Protein AF-A0A139WU47-F1 (afdb_monomer_lite)

Foldseek 3Di:
DDPVVVLVVVQVVVVCVVCVVVQKDKDADDPVVVVVQFGIKIWHDQDDPNDHTDIDTHHGDDDPDPPVPDPDDDDDDDDPPPDD

Structure (mmCIF, N/CA/C/O backbone):
data_AF-A0A139WU47-F1
#
_entry.id   AF-A0A139WU47-F1
#
loop_
_atom_site.group_PDB
_atom_site.id
_atom_site.type_symbol
_atom_site.label_atom_id
_atom_site.label_alt_id
_atom_site.label_comp_id
_atom_site.label_asym_id
_atom_site.label_entity_id
_atom_site.label_seq_id
_atom_site.pdbx_PDB_ins_code
_atom_site.Cartn_x
_atom_site.Cartn_y
_atom_site.Cartn_z
_atom_site.occupancy
_atom_site.B_iso_or_equiv
_atom_site.auth_seq_id
_atom_site.auth_comp_id
_atom_site.auth_asym_id
_atom_site.auth_atom_id
_atom_site.pdbx_PDB_model_num
ATOM 1 N N . MET A 1 1 ? -2.508 0.184 24.605 1.00 59.31 1 MET A N 1
ATOM 2 C CA . MET A 1 1 ? -3.049 0.371 23.250 1.00 59.31 1 MET A CA 1
ATOM 3 C C . MET A 1 1 ? -4.476 0.848 23.394 1.00 59.31 1 MET A C 1
ATOM 5 O O . MET A 1 1 ? -5.279 0.122 23.979 1.00 59.31 1 MET A O 1
ATOM 9 N N . ASP A 1 2 ? -4.755 2.077 22.982 1.00 90.44 2 ASP A N 1
ATOM 10 C CA . ASP A 1 2 ? -6.105 2.631 23.019 1.00 90.44 2 ASP A CA 1
ATOM 11 C C . ASP A 1 2 ? -6.932 2.157 21.814 1.00 90.44 2 ASP A C 1
ATOM 13 O O . ASP A 1 2 ? -6.419 1.549 20.870 1.00 90.44 2 ASP A O 1
ATOM 17 N N . ASP A 1 3 ? -8.239 2.384 21.879 1.00 84.81 3 ASP A N 1
ATOM 18 C CA . ASP A 1 3 ? -9.170 1.874 20.875 1.00 84.81 3 ASP A CA 1
ATOM 19 C C . ASP A 1 3 ? -9.009 2.552 19.506 1.00 84.81 3 ASP A C 1
ATOM 21 O O . ASP A 1 3 ? -9.324 1.925 18.492 1.00 84.81 3 ASP A O 1
ATOM 25 N N . ASN A 1 4 ? -8.451 3.769 19.435 1.00 84.06 4 ASN A N 1
ATOM 26 C CA . ASN A 1 4 ? -8.163 4.401 18.146 1.00 84.06 4 ASN A CA 1
ATOM 27 C C . ASN A 1 4 ? -6.998 3.701 17.449 1.00 84.06 4 ASN A C 1
ATOM 29 O O . ASN A 1 4 ? -7.120 3.383 16.268 1.00 84.06 4 ASN A O 1
ATOM 33 N N . THR A 1 5 ? -5.930 3.353 18.177 1.00 86.88 5 THR A N 1
ATOM 34 C CA . THR A 1 5 ? -4.834 2.556 17.600 1.00 86.88 5 THR A CA 1
ATOM 35 C C . THR A 1 5 ? -5.344 1.212 17.079 1.00 86.88 5 THR A C 1
ATOM 37 O O . THR A 1 5 ? -4.989 0.801 15.980 1.00 86.88 5 THR A O 1
ATOM 40 N N . LYS A 1 6 ? -6.227 0.527 17.824 1.00 88.31 6 LYS A N 1
ATOM 41 C CA . LYS A 1 6 ? -6.793 -0.764 17.376 1.00 88.31 6 LYS A CA 1
ATOM 42 C C . LYS A 1 6 ? -7.609 -0.609 16.096 1.00 88.31 6 LYS A C 1
ATOM 44 O O . LYS A 1 6 ? -7.545 -1.456 15.209 1.00 88.31 6 LYS A O 1
ATOM 49 N N . LYS A 1 7 ? -8.390 0.468 16.010 1.00 86.56 7 LYS A N 1
ATOM 50 C CA . LYS A 1 7 ? -9.215 0.794 14.845 1.00 86.56 7 LYS A CA 1
ATOM 51 C C . LYS A 1 7 ? -8.360 1.081 13.609 1.00 86.56 7 LYS A C 1
ATOM 53 O O . LYS A 1 7 ? -8.693 0.622 12.514 1.00 86.56 7 LYS A O 1
ATOM 58 N N . GLU A 1 8 ? -7.265 1.813 13.776 1.00 88.88 8 GLU A N 1
ATOM 59 C CA . GLU A 1 8 ? -6.300 2.070 12.706 1.00 88.88 8 GLU A CA 1
ATOM 60 C C . GLU A 1 8 ? -5.609 0.783 12.251 1.00 88.88 8 GLU A C 1
ATOM 62 O O . GLU A 1 8 ? -5.680 0.443 11.070 1.00 88.88 8 GLU A O 1
ATOM 67 N N . GLU A 1 9 ? -5.038 0.004 13.173 1.00 90.75 9 GLU A N 1
ATOM 68 C CA . GLU A 1 9 ? -4.370 -1.264 12.849 1.00 90.75 9 GLU A CA 1
ATOM 69 C C . GLU A 1 9 ? -5.296 -2.254 12.137 1.00 90.75 9 GLU A C 1
ATOM 71 O O . GLU A 1 9 ? -4.901 -2.876 11.148 1.00 90.75 9 GLU A O 1
ATOM 76 N N . PHE A 1 10 ? -6.553 -2.357 12.580 1.00 91.44 10 PHE A N 1
ATOM 77 C CA . PHE A 1 10 ? -7.556 -3.178 11.905 1.00 91.44 10 PHE A CA 1
ATOM 78 C C . PHE A 1 10 ? -7.791 -2.721 10.460 1.00 91.44 10 PHE A C 1
ATOM 80 O O . PHE A 1 10 ? -7.896 -3.549 9.553 1.00 91.44 10 PHE A O 1
ATOM 87 N N . SER A 1 11 ? -7.838 -1.409 10.225 1.00 91.19 11 SER A N 1
ATOM 88 C CA . SER A 1 11 ? -8.055 -0.844 8.890 1.00 91.19 11 SER A CA 1
ATOM 89 C C . SER A 1 11 ? -6.890 -1.168 7.951 1.00 91.19 11 SER A C 1
ATOM 91 O O . SER A 1 11 ? -7.117 -1.619 6.827 1.00 91.19 11 SER A O 1
ATOM 93 N N . TYR A 1 12 ? -5.647 -1.039 8.424 1.00 93.62 12 TYR A N 1
ATOM 94 C CA . TYR A 1 12 ? -4.463 -1.448 7.663 1.00 93.62 12 TYR A CA 1
ATOM 95 C C . TYR A 1 12 ? -4.457 -2.948 7.362 1.00 93.62 12 TYR A C 1
ATOM 97 O O . TYR A 1 12 ? -4.199 -3.353 6.225 1.00 93.62 12 TYR A O 1
ATOM 105 N N . ALA A 1 13 ? -4.769 -3.781 8.358 1.00 93.75 13 ALA A N 1
ATOM 106 C CA . ALA A 1 13 ? -4.827 -5.231 8.196 1.00 93.75 13 ALA A CA 1
ATOM 107 C C . ALA A 1 13 ? -5.878 -5.645 7.155 1.00 93.75 13 ALA A C 1
ATOM 109 O O . ALA A 1 13 ? -5.610 -6.505 6.315 1.00 93.75 13 ALA A O 1
ATOM 110 N N . TYR A 1 14 ? -7.044 -4.998 7.161 1.00 93.75 14 TYR A N 1
ATOM 111 C CA . TYR A 1 14 ? -8.107 -5.258 6.194 1.00 93.75 14 TYR A CA 1
ATOM 112 C C . TYR A 1 14 ? -7.683 -4.927 4.755 1.00 93.75 14 TYR A C 1
ATOM 114 O O . TYR A 1 14 ? -7.872 -5.745 3.853 1.00 93.75 14 TYR A O 1
ATOM 122 N N . VAL A 1 15 ? -7.037 -3.776 4.532 1.00 93.50 15 VAL A N 1
ATOM 123 C CA . VAL A 1 15 ? -6.516 -3.412 3.201 1.00 93.50 15 VAL A CA 1
ATOM 124 C C . VAL A 1 15 ? -5.447 -4.404 2.735 1.00 93.50 15 VAL A C 1
ATOM 126 O O . VAL A 1 15 ? -5.492 -4.863 1.593 1.00 93.50 15 VAL A O 1
ATOM 129 N N . LYS A 1 16 ? -4.519 -4.793 3.619 1.00 95.12 16 LYS A N 1
ATOM 130 C CA . LYS A 1 16 ? -3.475 -5.788 3.320 1.00 95.12 16 LYS A CA 1
ATOM 131 C C . LYS A 1 16 ? -4.065 -7.155 2.962 1.00 95.12 16 LYS A C 1
ATOM 133 O O . LYS A 1 16 ? -3.594 -7.783 2.015 1.00 95.12 16 LYS A O 1
ATOM 138 N N . LEU A 1 17 ? -5.117 -7.591 3.659 1.00 95.50 17 LEU A N 1
ATOM 139 C CA . LEU A 1 17 ? -5.842 -8.827 3.348 1.00 95.50 17 LEU A CA 1
ATOM 140 C C . LEU A 1 17 ? -6.435 -8.781 1.933 1.00 95.50 17 LEU A C 1
ATOM 142 O O . LEU A 1 17 ? -6.178 -9.683 1.137 1.00 95.50 17 LEU A O 1
ATOM 146 N N . LEU A 1 18 ? -7.186 -7.724 1.605 1.00 94.56 18 LEU A N 1
ATOM 147 C CA . LEU A 1 18 ? -7.810 -7.561 0.286 1.00 94.56 18 LEU A CA 1
ATOM 148 C C . LEU A 1 18 ? -6.778 -7.496 -0.844 1.00 94.56 18 LEU A C 1
ATOM 150 O O . LEU A 1 18 ? -6.964 -8.102 -1.901 1.00 94.56 18 LEU A O 1
ATOM 154 N N . ALA A 1 19 ? -5.677 -6.784 -0.620 1.00 94.00 19 ALA A N 1
ATOM 155 C CA . ALA A 1 19 ? -4.584 -6.715 -1.573 1.00 94.00 19 ALA A CA 1
ATOM 156 C C . ALA A 1 19 ? -3.937 -8.088 -1.787 1.00 94.00 19 ALA A C 1
ATOM 158 O O . ALA A 1 19 ? -3.755 -8.492 -2.933 1.00 94.00 19 ALA A O 1
ATOM 159 N N . SER A 1 20 ? -3.676 -8.834 -0.710 1.00 93.81 20 SER A N 1
ATOM 160 C CA . SER A 1 20 ? -3.076 -10.169 -0.777 1.00 93.81 20 SER A CA 1
ATOM 161 C C . SER A 1 20 ? -3.933 -11.152 -1.577 1.00 93.81 20 SER A C 1
ATOM 163 O O . SER A 1 20 ? -3.408 -11.810 -2.474 1.00 93.81 20 SER A O 1
ATOM 165 N N . VAL A 1 21 ? -5.250 -11.204 -1.334 1.00 96.31 21 VAL A N 1
ATOM 166 C CA . VAL A 1 21 ? -6.157 -12.085 -2.102 1.00 96.31 21 VAL A CA 1
ATOM 167 C C . VAL A 1 21 ? -6.306 -11.655 -3.564 1.00 96.31 21 VAL A C 1
ATOM 169 O O . VAL A 1 21 ? -6.625 -12.478 -4.416 1.00 96.31 21 VAL A O 1
ATOM 172 N N . SER A 1 22 ? -6.047 -10.381 -3.861 1.00 93.44 22 SER A N 1
ATOM 173 C CA . SER A 1 22 ? -6.133 -9.807 -5.208 1.00 93.44 22 SER A CA 1
ATOM 174 C C . SER A 1 22 ? -4.784 -9.772 -5.944 1.00 93.44 22 SER A C 1
ATOM 176 O O . SER A 1 22 ? -4.718 -9.285 -7.070 1.00 93.44 22 SER A O 1
ATOM 178 N N . GLY A 1 23 ? -3.703 -10.268 -5.329 1.00 93.88 23 GLY A N 1
ATOM 179 C CA . GLY A 1 23 ? -2.365 -10.305 -5.927 1.00 93.88 23 GLY A CA 1
ATOM 180 C C . GLY A 1 23 ? -1.619 -8.965 -5.947 1.00 93.88 23 GLY A C 1
ATOM 181 O O . GLY A 1 23 ? -0.657 -8.822 -6.699 1.00 93.88 23 GLY A O 1
ATOM 182 N N . PHE A 1 24 ? -2.034 -7.985 -5.142 1.00 95.75 24 PHE A N 1
ATOM 183 C CA . PHE A 1 24 ? -1.332 -6.711 -4.969 1.00 95.75 24 PHE A CA 1
ATOM 184 C C . PHE A 1 24 ? -0.361 -6.755 -3.784 1.00 95.75 24 PHE A C 1
ATOM 186 O O . PHE A 1 24 ? -0.544 -7.496 -2.818 1.00 95.75 24 PHE A O 1
ATOM 193 N N . ILE A 1 25 ? 0.660 -5.906 -3.845 1.00 95.38 25 ILE A N 1
ATOM 194 C CA . ILE A 1 25 ? 1.651 -5.707 -2.785 1.00 95.38 25 ILE A CA 1
ATOM 195 C C . ILE A 1 25 ? 1.315 -4.404 -2.063 1.00 95.38 25 ILE A C 1
ATOM 197 O O . ILE A 1 25 ? 1.128 -3.382 -2.719 1.00 95.38 25 ILE A O 1
ATOM 201 N N . VAL A 1 26 ? 1.262 -4.427 -0.730 1.00 96.44 26 VAL A N 1
ATOM 202 C CA . VAL A 1 26 ? 1.043 -3.232 0.102 1.00 96.44 26 VAL A CA 1
ATOM 203 C C . VAL A 1 26 ? 2.257 -3.007 0.982 1.00 96.44 26 VAL A C 1
ATOM 205 O O . VAL A 1 26 ? 2.678 -3.919 1.695 1.00 96.44 26 VAL A O 1
ATOM 208 N N . THR A 1 27 ? 2.782 -1.788 0.957 1.00 95.19 27 THR A N 1
ATOM 209 C CA . THR A 1 27 ? 3.899 -1.361 1.800 1.00 95.19 27 THR A CA 1
ATOM 210 C C . THR A 1 27 ? 3.452 -0.194 2.662 1.00 95.19 27 THR A C 1
ATOM 212 O O . THR A 1 27 ? 2.837 0.742 2.152 1.00 95.19 27 THR A O 1
ATOM 215 N N . ASP A 1 28 ? 3.780 -0.245 3.951 1.00 93.94 28 ASP A N 1
ATOM 216 C CA . ASP A 1 28 ? 3.565 0.883 4.854 1.00 93.94 28 ASP A CA 1
ATOM 217 C C . ASP A 1 28 ? 4.496 2.033 4.467 1.00 93.94 28 ASP A C 1
ATOM 219 O O . ASP A 1 28 ? 5.668 1.829 4.120 1.00 93.94 28 ASP A O 1
ATOM 223 N N . ALA A 1 29 ? 3.971 3.248 4.498 1.00 90.38 29 ALA A N 1
ATOM 224 C CA . ALA A 1 29 ? 4.735 4.421 4.140 1.00 90.38 29 ALA A CA 1
ATOM 225 C C . ALA A 1 29 ? 5.834 4.708 5.171 1.00 90.38 29 ALA A C 1
ATOM 227 O O . ALA A 1 29 ? 5.705 4.472 6.373 1.00 90.38 29 ALA A O 1
ATOM 228 N N . SER A 1 30 ? 6.952 5.262 4.698 1.00 89.88 30 SER A N 1
ATOM 229 C CA . SER A 1 30 ? 7.946 5.829 5.611 1.00 89.88 30 SER A CA 1
ATOM 230 C C . SER A 1 30 ? 7.333 6.992 6.402 1.00 89.88 30 SER A C 1
ATOM 232 O O . SER A 1 30 ? 6.473 7.695 5.876 1.00 89.88 30 SER A O 1
ATOM 234 N N . ARG A 1 31 ? 7.852 7.292 7.601 1.00 83.88 31 ARG A N 1
ATOM 235 C CA . ARG A 1 31 ? 7.385 8.440 8.409 1.00 83.88 31 ARG A CA 1
ATOM 236 C C . ARG A 1 31 ? 7.347 9.773 7.648 1.00 83.88 31 ARG A C 1
ATOM 238 O O . ARG A 1 31 ? 6.522 10.626 7.944 1.00 83.88 31 ARG A O 1
ATOM 245 N N . ALA A 1 32 ? 8.251 9.978 6.687 1.00 82.81 32 ALA A N 1
ATOM 246 C CA . ALA A 1 32 ? 8.271 11.198 5.882 1.00 82.81 32 ALA A CA 1
ATOM 247 C C . ALA A 1 32 ? 7.074 11.292 4.917 1.00 82.81 32 ALA A C 1
ATOM 249 O O . ALA A 1 32 ? 6.578 12.387 4.671 1.00 82.81 32 ALA A O 1
ATOM 250 N N . LEU A 1 33 ? 6.621 10.152 4.389 1.00 84.00 33 LEU A N 1
ATOM 251 C CA . LEU A 1 33 ? 5.469 10.050 3.489 1.00 84.00 33 LEU A CA 1
ATOM 252 C C . LEU A 1 33 ? 4.147 10.050 4.269 1.00 84.00 33 LEU A C 1
ATOM 254 O O . LEU A 1 33 ? 3.201 10.706 3.847 1.00 84.00 33 LEU A O 1
ATOM 258 N N . ASP A 1 34 ? 4.129 9.419 5.442 1.00 81.12 34 ASP A N 1
ATOM 259 C CA . ASP A 1 34 ? 3.014 9.468 6.397 1.00 81.12 34 ASP A CA 1
ATOM 260 C C . ASP A 1 34 ? 2.685 10.915 6.797 1.00 81.12 34 ASP A C 1
ATOM 262 O O . ASP A 1 34 ? 1.563 11.392 6.629 1.00 81.12 34 ASP A O 1
ATOM 266 N N . ASN A 1 35 ? 3.710 11.705 7.140 1.00 85.75 35 ASN A N 1
ATOM 267 C CA . ASN A 1 35 ? 3.554 13.144 7.390 1.00 85.75 35 ASN A CA 1
ATOM 268 C C . ASN A 1 35 ? 3.013 13.935 6.180 1.00 85.75 35 ASN A C 1
ATOM 270 O O . ASN A 1 35 ? 2.506 15.044 6.355 1.00 85.75 35 ASN A O 1
ATOM 274 N N . ALA A 1 36 ? 3.135 13.399 4.962 1.00 86.88 36 ALA A N 1
ATOM 275 C CA . ALA A 1 36 ? 2.584 13.976 3.737 1.00 86.88 36 ALA A CA 1
ATOM 276 C C . ALA A 1 36 ? 1.177 13.439 3.393 1.00 86.88 36 ALA A C 1
ATOM 278 O O . ALA A 1 36 ? 0.631 13.787 2.345 1.00 86.88 36 ALA A O 1
ATOM 279 N N . GLY A 1 37 ? 0.574 12.629 4.269 1.00 88.94 37 GLY A N 1
ATOM 280 C CA . GLY A 1 37 ? -0.758 12.049 4.099 1.00 88.94 37 GLY A CA 1
ATOM 281 C C . GLY A 1 37 ? -0.787 10.773 3.260 1.00 88.94 37 GLY A C 1
ATOM 282 O O . GLY A 1 37 ? -1.829 10.459 2.688 1.00 88.94 37 GLY A O 1
ATOM 283 N N . ILE A 1 38 ? 0.339 10.067 3.144 1.00 91.94 38 ILE A N 1
ATOM 284 C CA . ILE A 1 38 ? 0.431 8.765 2.479 1.00 91.94 38 ILE A CA 1
ATOM 285 C C . ILE A 1 38 ? 0.699 7.722 3.553 1.00 91.94 38 ILE A C 1
ATOM 287 O O . ILE A 1 38 ? 1.809 7.668 4.068 1.00 91.94 38 ILE A O 1
ATOM 291 N N . ASP A 1 39 ? -0.278 6.866 3.837 1.00 93.56 39 ASP A N 1
ATOM 292 C CA . ASP A 1 39 ? -0.135 5.846 4.879 1.00 93.56 39 ASP A CA 1
ATOM 293 C C . ASP A 1 39 ? 0.391 4.530 4.287 1.00 93.56 39 ASP A C 1
ATOM 295 O O . ASP A 1 39 ? 1.168 3.807 4.913 1.00 93.56 39 ASP A O 1
ATOM 299 N N . ILE A 1 40 ? -0.013 4.219 3.049 1.00 95.44 40 ILE A N 1
ATOM 300 C CA . ILE A 1 40 ? 0.380 3.002 2.333 1.00 95.44 40 ILE A CA 1
ATOM 301 C C . ILE A 1 40 ? 0.617 3.265 0.845 1.00 95.44 40 ILE A C 1
ATOM 303 O O . ILE A 1 40 ? -0.010 4.130 0.230 1.00 95.44 40 ILE A O 1
ATOM 307 N N . THR A 1 41 ? 1.447 2.421 0.241 1.00 95.88 41 THR A N 1
ATOM 308 C CA . THR A 1 41 ? 1.584 2.298 -1.214 1.00 95.88 41 THR A CA 1
ATOM 309 C C . THR A 1 41 ? 1.110 0.913 -1.645 1.00 95.88 41 THR A C 1
ATOM 311 O O . THR A 1 41 ? 1.579 -0.100 -1.121 1.00 95.88 41 THR A O 1
ATOM 314 N N . ILE A 1 42 ? 0.214 0.852 -2.630 1.00 95.50 42 ILE A N 1
ATOM 315 C CA . ILE A 1 42 ? -0.287 -0.391 -3.232 1.00 95.50 42 ILE A CA 1
ATOM 316 C C . ILE A 1 42 ? 0.332 -0.533 -4.619 1.00 95.50 42 ILE A C 1
ATOM 318 O O . ILE A 1 42 ? 0.248 0.392 -5.424 1.00 95.50 42 ILE A O 1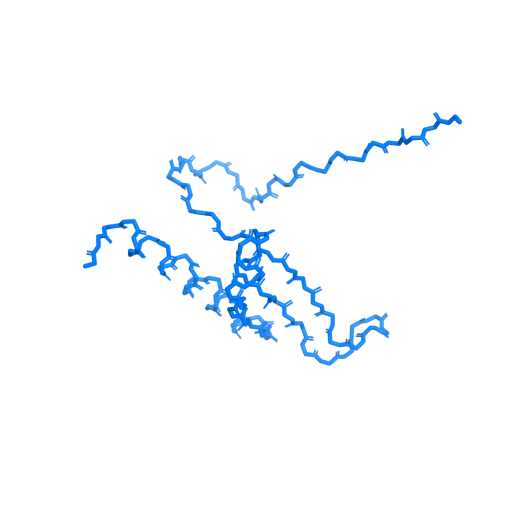
ATOM 322 N N . ARG A 1 43 ? 0.934 -1.681 -4.930 1.00 96.12 43 ARG A N 1
ATOM 323 C CA . ARG A 1 43 ? 1.542 -1.973 -6.236 1.00 96.12 43 ARG A CA 1
ATOM 324 C C . ARG A 1 43 ? 0.974 -3.236 -6.851 1.00 96.12 43 ARG A C 1
ATOM 326 O O . ARG A 1 43 ? 0.768 -4.235 -6.164 1.00 96.12 43 ARG A O 1
ATOM 333 N N . ALA A 1 44 ? 0.783 -3.208 -8.162 1.00 95.25 44 ALA A N 1
ATOM 334 C CA . ALA A 1 44 ? 0.499 -4.403 -8.936 1.00 95.25 44 ALA A CA 1
ATOM 335 C C . ALA A 1 44 ? 1.810 -5.017 -9.439 1.00 95.25 44 ALA A C 1
ATOM 337 O O . ALA A 1 44 ? 2.613 -4.292 -10.022 1.00 95.25 44 ALA A O 1
ATOM 338 N N . PRO A 1 45 ? 2.061 -6.318 -9.241 1.00 93.56 45 PRO A N 1
ATOM 339 C CA . PRO A 1 45 ? 3.246 -6.963 -9.786 1.00 93.56 45 PRO A CA 1
ATOM 340 C C . PRO A 1 45 ? 3.154 -7.103 -11.315 1.00 93.56 45 PRO A C 1
ATOM 342 O O . PRO A 1 45 ? 2.082 -7.322 -11.876 1.00 93.56 45 PRO A O 1
ATOM 345 N N . GLY A 1 46 ? 4.301 -7.036 -11.994 1.00 93.06 46 GLY A N 1
ATOM 346 C CA . GLY A 1 46 ? 4.395 -7.265 -13.440 1.00 93.06 46 GLY A CA 1
ATOM 347 C C . GLY A 1 46 ? 4.040 -6.047 -14.295 1.00 93.06 46 GLY A C 1
ATOM 348 O O . GLY A 1 46 ? 4.130 -4.911 -13.841 1.00 93.06 46 GLY A O 1
ATOM 349 N N . ILE A 1 47 ? 3.701 -6.273 -15.567 1.00 93.06 47 ILE A N 1
ATOM 350 C CA . ILE A 1 47 ? 3.374 -5.203 -16.519 1.00 93.06 47 ILE A CA 1
ATOM 351 C C . ILE A 1 47 ? 1.862 -5.141 -16.709 1.00 93.06 47 ILE A C 1
ATOM 353 O O . ILE A 1 47 ? 1.248 -6.112 -17.149 1.00 93.06 47 ILE A O 1
ATOM 357 N N . ILE A 1 48 ? 1.272 -3.974 -16.460 1.00 90.62 48 ILE A N 1
ATOM 358 C CA . ILE A 1 48 ? -0.138 -3.700 -16.754 1.00 90.62 48 ILE A CA 1
ATOM 359 C C . ILE A 1 48 ? -0.194 -2.588 -17.789 1.00 90.62 48 ILE A C 1
ATOM 361 O O . ILE A 1 48 ? 0.283 -1.483 -17.547 1.00 90.62 48 ILE A O 1
ATOM 365 N N . LYS A 1 49 ? -0.781 -2.878 -18.957 1.00 91.44 49 LYS A N 1
ATOM 366 C CA . LYS A 1 49 ? -0.940 -1.911 -20.061 1.00 91.44 49 LYS A CA 1
ATOM 367 C C . LYS A 1 49 ? 0.369 -1.185 -20.432 1.00 91.44 49 LYS A C 1
ATOM 369 O O . LYS A 1 49 ? 0.365 0.007 -20.709 1.00 91.44 49 LYS A O 1
ATOM 374 N N . GLY A 1 50 ? 1.493 -1.905 -20.410 1.00 92.56 50 GLY A N 1
ATOM 375 C CA . GLY A 1 50 ? 2.818 -1.360 -20.729 1.00 92.56 50 GLY A CA 1
ATOM 376 C C . GLY A 1 50 ? 3.522 -0.631 -19.579 1.00 92.56 50 GLY A C 1
ATOM 377 O O . GLY A 1 50 ? 4.672 -0.238 -19.740 1.00 92.56 50 GLY A O 1
ATOM 378 N N . ILE A 1 51 ? 2.886 -0.490 -18.412 1.00 92.69 51 ILE A N 1
ATOM 379 C CA . ILE A 1 51 ? 3.495 0.109 -17.222 1.00 92.69 51 ILE A CA 1
ATOM 380 C C . ILE A 1 51 ? 4.051 -1.007 -16.344 1.00 92.69 51 ILE A C 1
ATOM 382 O O . ILE A 1 51 ? 3.312 -1.905 -15.936 1.00 92.69 51 ILE A O 1
ATOM 386 N N . PHE A 1 52 ? 5.350 -0.955 -16.056 1.00 93.06 52 PHE A N 1
ATOM 387 C CA . PHE A 1 52 ? 5.982 -1.884 -15.126 1.00 93.06 52 PHE A CA 1
ATOM 388 C C . PHE A 1 52 ? 5.636 -1.516 -13.683 1.00 93.06 52 PHE A C 1
ATOM 390 O O . PHE A 1 52 ? 5.891 -0.401 -13.237 1.00 93.06 52 PHE A O 1
ATOM 397 N N . SER A 1 53 ? 5.081 -2.485 -12.964 1.00 92.88 53 SER A N 1
ATOM 398 C CA . SER A 1 53 ? 4.732 -2.436 -11.550 1.00 92.88 53 SER A CA 1
ATOM 399 C C . SER A 1 53 ? 3.985 -1.158 -11.133 1.00 92.88 53 SER A C 1
ATOM 401 O O . SER A 1 53 ? 4.466 -0.447 -10.241 1.00 92.88 53 SER A O 1
ATOM 403 N N . PRO A 1 54 ? 2.832 -0.826 -11.755 1.00 94.50 54 PRO A N 1
ATOM 404 C CA . PRO A 1 54 ? 2.110 0.397 -11.423 1.00 94.50 54 PRO A CA 1
ATOM 405 C C . PRO A 1 54 ? 1.712 0.403 -9.947 1.00 94.50 54 PRO A C 1
ATOM 407 O O . PRO A 1 54 ? 1.385 -0.640 -9.371 1.00 94.50 54 PRO A O 1
ATOM 410 N N . GLY A 1 55 ? 1.730 1.588 -9.346 1.00 93.50 55 GLY A N 1
ATOM 411 C CA . GLY A 1 55 ? 1.396 1.770 -7.944 1.00 93.50 55 GLY A CA 1
ATOM 412 C C . GLY A 1 55 ? 0.561 3.011 -7.692 1.00 93.50 55 GLY A C 1
ATOM 413 O O . GLY A 1 55 ? 0.553 3.942 -8.498 1.00 93.50 55 GLY A O 1
ATOM 414 N N . ILE A 1 56 ? -0.140 2.991 -6.566 1.00 93.19 56 ILE A N 1
ATOM 415 C CA . ILE A 1 56 ? -0.915 4.108 -6.038 1.00 93.19 56 ILE A CA 1
ATOM 416 C C . ILE A 1 56 ? -0.528 4.342 -4.580 1.00 93.19 56 ILE A C 1
ATOM 418 O O . ILE A 1 56 ? -0.341 3.388 -3.822 1.00 93.19 56 ILE A O 1
ATOM 422 N N . ASP A 1 57 ? -0.437 5.610 -4.205 1.00 94.81 57 ASP A N 1
ATOM 423 C CA . ASP A 1 57 ? -0.275 6.045 -2.822 1.00 94.81 57 ASP A CA 1
ATOM 424 C C . ASP A 1 57 ? -1.653 6.374 -2.245 1.00 94.81 57 ASP A C 1
ATOM 426 O O . ASP A 1 57 ? -2.497 6.962 -2.931 1.00 94.81 57 ASP A O 1
ATOM 430 N N . ALA A 1 58 ? -1.910 5.959 -1.006 1.00 90.75 58 ALA A N 1
ATOM 431 C CA . ALA A 1 58 ? -3.223 6.088 -0.388 1.00 90.75 58 ALA A CA 1
ATOM 432 C C . ALA A 1 58 ? -3.143 6.479 1.090 1.00 90.75 58 ALA A C 1
ATOM 434 O O . ALA A 1 58 ? -2.254 6.045 1.823 1.00 90.75 58 ALA A O 1
ATOM 435 N N . GLN A 1 59 ? -4.145 7.249 1.519 1.00 93.31 59 GLN A N 1
ATOM 436 C CA . GLN A 1 59 ? -4.435 7.519 2.923 1.00 93.31 59 GLN A CA 1
ATOM 437 C C . GLN A 1 59 ? -5.579 6.613 3.393 1.00 93.31 59 GLN A C 1
ATOM 439 O O . GLN A 1 59 ? -6.646 6.572 2.771 1.00 93.31 59 GLN A O 1
ATOM 444 N N . VAL A 1 60 ? -5.378 5.901 4.494 1.00 90.69 60 VAL A N 1
ATOM 445 C CA . VAL A 1 60 ? -6.342 5.010 5.130 1.00 90.69 60 VAL A CA 1
ATOM 446 C C . VAL A 1 60 ? -7.061 5.775 6.234 1.00 90.69 60 VAL A C 1
ATOM 448 O O . VAL A 1 60 ? -6.499 6.129 7.263 1.00 90.69 60 VAL A O 1
ATOM 451 N N . LYS A 1 61 ? -8.362 6.006 6.048 1.00 88.31 61 LYS A N 1
ATOM 452 C CA . LYS A 1 61 ? -9.215 6.614 7.076 1.00 88.3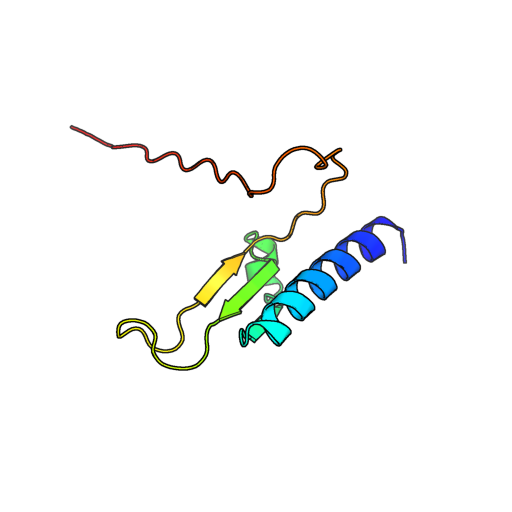1 61 LYS A CA 1
ATOM 453 C C . LYS A 1 61 ? -10.301 5.650 7.505 1.00 88.31 61 LYS A C 1
ATOM 455 O O . LYS A 1 61 ? -1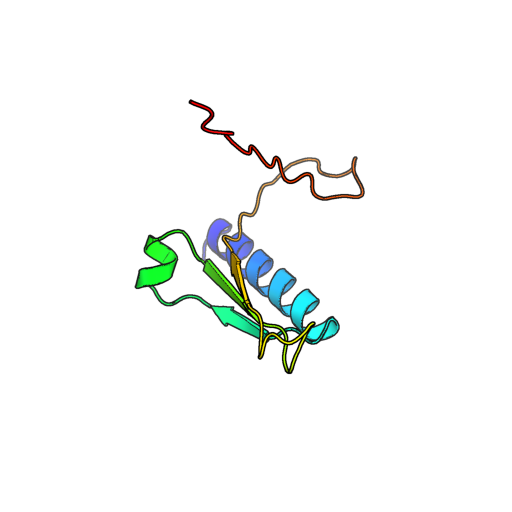1.013 5.098 6.671 1.00 88.31 61 LYS A O 1
ATOM 460 N N . CYS A 1 62 ? -10.474 5.507 8.816 1.00 79.31 62 CYS A N 1
ATOM 461 C CA . CYS A 1 62 ? -11.535 4.695 9.391 1.00 79.31 62 CYS A CA 1
ATOM 462 C C . CYS A 1 62 ? -12.642 5.580 9.970 1.00 79.31 62 CYS A C 1
ATOM 464 O O . CYS A 1 62 ? -12.501 6.175 11.043 1.00 79.31 62 CYS A O 1
ATOM 466 N N . THR A 1 63 ? -13.777 5.655 9.279 1.00 74.56 63 THR A N 1
ATOM 467 C CA . THR A 1 63 ? -14.943 6.418 9.739 1.00 74.56 63 THR A CA 1
ATOM 468 C C . THR A 1 63 ? -16.024 5.470 10.238 1.00 74.56 63 THR A C 1
ATOM 470 O O . THR A 1 63 ? -16.382 4.529 9.537 1.00 74.56 63 THR A O 1
ATOM 473 N N . SER A 1 64 ? -16.580 5.729 11.418 1.00 67.06 64 SER A N 1
ATOM 474 C CA . SER A 1 64 ? -17.818 5.084 11.860 1.00 67.06 64 SER A CA 1
ATOM 475 C C . SER A 1 64 ? -18.985 5.841 11.226 1.00 67.06 64 SER A C 1
ATOM 477 O O . SER A 1 64 ? -19.466 6.824 11.783 1.00 67.06 64 SER A O 1
ATOM 479 N N . GLN A 1 65 ? -19.368 5.454 10.015 1.00 61.50 65 GLN A N 1
ATOM 480 C CA . GLN A 1 65 ? -20.624 5.877 9.395 1.00 61.50 65 GLN A CA 1
ATOM 481 C C . GLN A 1 65 ? -21.535 4.654 9.256 1.00 61.50 65 GLN A C 1
ATOM 483 O O . GLN A 1 65 ? -21.045 3.532 9.131 1.00 61.50 65 GLN A O 1
ATOM 488 N N . ASP A 1 66 ? -22.849 4.869 9.241 1.00 56.66 66 ASP A N 1
ATOM 489 C CA . ASP A 1 66 ? -23.833 3.857 8.835 1.00 56.66 66 ASP A CA 1
ATOM 490 C C . ASP A 1 66 ? -23.736 3.628 7.312 1.00 56.66 66 ASP A C 1
ATOM 492 O O . ASP A 1 66 ? -24.583 4.059 6.530 1.00 56.66 66 ASP A O 1
ATOM 496 N N . VAL A 1 6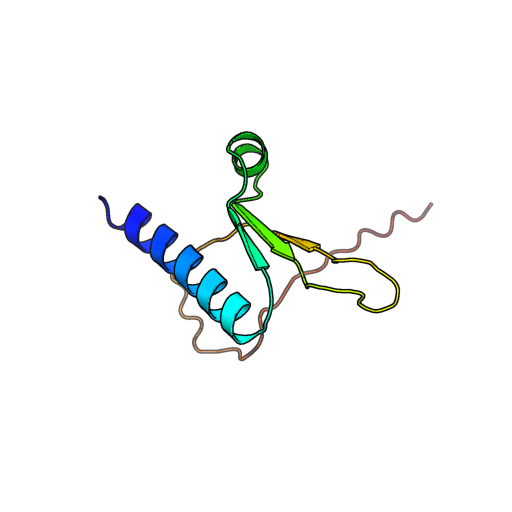7 ? -22.663 2.974 6.852 1.00 54.78 67 VAL A N 1
ATOM 497 C CA . VAL A 1 67 ? -22.368 2.724 5.422 1.00 54.78 67 VAL A CA 1
ATOM 498 C C . VAL A 1 67 ? -23.173 1.532 4.870 1.00 54.78 67 VAL A C 1
ATOM 500 O O . VAL A 1 67 ? -22.738 0.830 3.967 1.00 54.78 67 VAL A O 1
ATOM 503 N N . VAL A 1 68 ? -24.376 1.264 5.386 1.00 50.19 68 VAL A N 1
ATOM 504 C CA . VAL A 1 68 ? -25.200 0.107 4.967 1.00 50.19 68 VAL A CA 1
ATOM 505 C C . VAL A 1 68 ? -26.078 0.425 3.742 1.00 50.19 68 VAL A C 1
ATOM 507 O O . VAL A 1 68 ? -27.053 -0.272 3.483 1.00 50.19 68 VAL A O 1
ATOM 510 N N . LYS A 1 69 ? -25.796 1.481 2.962 1.00 52.94 69 LYS A N 1
ATOM 511 C CA . LYS A 1 69 ? -26.706 1.892 1.871 1.00 52.94 69 LYS A CA 1
ATOM 512 C C . LYS A 1 69 ? -26.164 1.892 0.450 1.00 52.94 69 LYS A C 1
ATOM 514 O O . LYS A 1 69 ? -26.994 1.869 -0.449 1.00 52.94 69 LYS A O 1
ATOM 519 N N . ASP A 1 70 ? -24.856 1.824 0.216 1.00 52.84 70 ASP A N 1
ATOM 520 C CA . ASP A 1 70 ? -24.345 1.818 -1.159 1.00 52.84 70 ASP A CA 1
ATOM 521 C C . ASP A 1 70 ? -23.227 0.794 -1.368 1.00 52.84 70 ASP A C 1
ATOM 523 O O . ASP A 1 70 ? -22.278 0.691 -0.596 1.00 52.84 70 ASP A O 1
ATOM 527 N N . THR A 1 71 ? -23.353 0.031 -2.453 1.00 50.47 71 THR A N 1
ATOM 528 C CA . THR A 1 71 ? -22.430 -1.030 -2.898 1.00 50.47 71 THR A CA 1
ATOM 529 C C . THR A 1 71 ? -21.187 -0.489 -3.612 1.00 50.47 71 THR A C 1
ATOM 531 O O . THR A 1 71 ? -20.411 -1.261 -4.172 1.00 50.47 71 THR A O 1
ATOM 534 N N . PHE A 1 72 ? -20.974 0.829 -3.612 1.00 50.47 72 PHE A N 1
ATOM 535 C CA . PHE A 1 72 ? -19.857 1.472 -4.294 1.00 50.47 72 PHE A CA 1
ATOM 536 C C . PHE A 1 72 ? -19.265 2.618 -3.470 1.00 50.47 72 PHE A C 1
ATOM 538 O O . PHE A 1 72 ? -19.968 3.406 -2.841 1.00 50.47 72 PHE A O 1
ATOM 545 N N . ILE A 1 73 ? -17.936 2.734 -3.518 1.00 57.00 73 ILE A N 1
ATOM 546 C CA . ILE A 1 73 ? -17.204 3.864 -2.946 1.00 57.00 73 ILE A CA 1
ATOM 547 C C . ILE A 1 73 ? -17.332 5.043 -3.915 1.00 57.00 73 ILE A C 1
ATOM 549 O O . ILE A 1 73 ? -16.824 5.007 -5.037 1.00 57.00 73 ILE A O 1
ATOM 55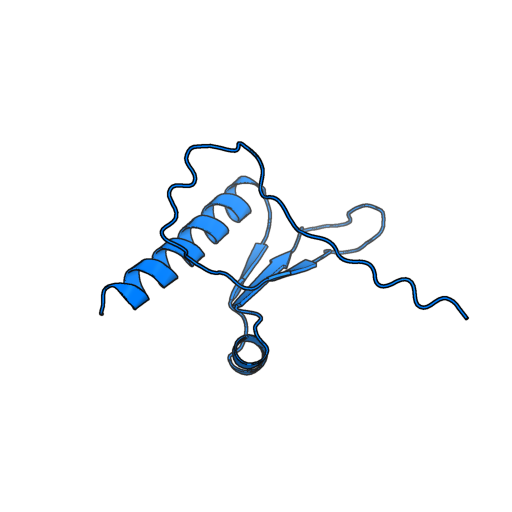3 N N . LYS A 1 74 ? -18.020 6.104 -3.489 1.00 49.38 74 LYS A N 1
ATOM 554 C CA . LYS A 1 74 ? -18.177 7.335 -4.269 1.00 49.38 74 LYS A CA 1
ATOM 555 C C . LYS A 1 74 ? -16.940 8.221 -4.101 1.00 49.38 74 LYS A C 1
ATOM 557 O O . LYS A 1 74 ? -16.851 8.994 -3.153 1.00 49.38 74 LYS A O 1
ATOM 562 N N . TYR A 1 75 ? -15.996 8.144 -5.035 1.00 53.47 75 TYR A N 1
ATOM 563 C CA . TYR A 1 75 ? -14.947 9.159 -5.149 1.00 53.47 75 TYR A CA 1
ATOM 564 C C . TYR A 1 75 ? -15.523 10.407 -5.830 1.00 53.47 75 TYR A C 1
ATOM 566 O O . TYR A 1 75 ? -15.954 10.356 -6.981 1.00 53.47 75 TYR A O 1
ATOM 574 N N . LEU A 1 76 ? -15.543 11.542 -5.126 1.00 41.59 76 LEU A N 1
ATOM 575 C CA . LEU A 1 76 ? -15.819 12.840 -5.741 1.00 41.59 76 LEU A CA 1
ATOM 576 C C . LEU A 1 76 ? -14.552 13.312 -6.460 1.00 41.59 76 LEU A C 1
ATOM 578 O O . LEU A 1 76 ? -13.657 13.889 -5.851 1.00 41.59 76 LEU A O 1
ATOM 582 N N . TYR A 1 77 ? -14.473 13.058 -7.763 1.00 41.06 77 TYR A N 1
ATOM 583 C CA . TYR A 1 77 ? -13.483 13.695 -8.624 1.00 41.06 77 TYR A CA 1
ATOM 584 C C . TYR A 1 77 ? -13.966 15.108 -8.979 1.00 41.06 77 TYR A C 1
ATOM 586 O O . TYR A 1 77 ? -14.976 15.262 -9.664 1.00 41.06 77 TYR A O 1
ATOM 594 N N . GLN A 1 78 ? -13.265 16.147 -8.517 1.00 47.31 78 GLN A N 1
ATOM 595 C CA . GLN A 1 78 ? -13.407 17.500 -9.062 1.00 47.31 78 GLN A CA 1
ATOM 596 C C . GLN A 1 78 ? -12.224 17.779 -9.993 1.00 47.31 78 GLN A C 1
ATOM 598 O O . GLN A 1 78 ? -11.142 18.136 -9.531 1.00 47.31 78 GLN A O 1
ATOM 603 N N . SER A 1 79 ? -12.419 17.666 -11.310 1.00 45.31 79 SER A N 1
ATOM 604 C CA . SER A 1 79 ? -11.517 18.345 -12.244 1.00 45.31 79 SER A CA 1
ATOM 605 C C . SER A 1 79 ? -11.863 19.827 -12.262 1.00 45.31 79 SER A C 1
ATOM 607 O O . SER A 1 79 ? -12.922 20.217 -12.760 1.00 45.31 79 SER A O 1
ATOM 609 N N . LYS A 1 80 ? -10.958 20.674 -11.773 1.00 47.75 80 LYS A N 1
ATOM 610 C CA . LYS A 1 80 ? -10.980 22.092 -12.124 1.00 47.75 80 LYS A CA 1
ATOM 611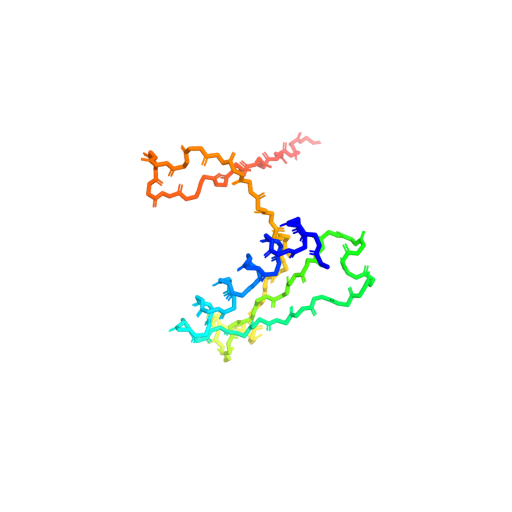 C C . LYS A 1 80 ? -10.380 22.219 -13.522 1.00 47.75 80 LYS A C 1
ATOM 613 O O . LYS A 1 80 ? -9.165 22.152 -13.677 1.00 47.75 80 LYS A O 1
ATOM 618 N N . ILE A 1 81 ? -11.229 22.352 -14.541 1.00 54.12 81 ILE A N 1
ATOM 619 C CA . ILE A 1 81 ? -10.777 22.782 -15.867 1.00 54.12 81 ILE A CA 1
ATOM 620 C C . ILE A 1 81 ? -10.336 24.237 -15.708 1.00 54.12 81 ILE A C 1
ATOM 622 O O . ILE A 1 81 ? -11.164 25.118 -15.481 1.00 54.12 81 ILE A O 1
ATOM 626 N N . ILE A 1 82 ? -9.028 24.481 -15.755 1.00 51.34 82 ILE A N 1
ATOM 627 C CA . ILE A 1 82 ? -8.483 25.831 -15.887 1.00 51.34 82 ILE A CA 1
ATOM 628 C C . ILE A 1 82 ? -8.547 26.138 -17.384 1.00 51.34 82 ILE A C 1
ATOM 630 O O . ILE A 1 82 ? -7.675 25.733 -18.146 1.00 51.34 82 ILE A O 1
ATOM 634 N N . GLY A 1 83 ? -9.662 26.720 -17.818 1.00 51.66 83 GLY A N 1
ATOM 635 C CA . GLY A 1 83 ? -9.812 27.268 -19.161 1.00 51.66 83 GLY A CA 1
ATOM 636 C C . GLY A 1 83 ? -9.510 28.763 -19.147 1.00 51.66 83 GLY A C 1
ATOM 637 O O . GLY A 1 83 ? -10.033 29.465 -18.279 1.00 51.66 83 GLY A O 1
ATOM 638 N N . GLY A 1 84 ? -8.709 29.219 -20.115 1.00 40.09 84 GLY A N 1
ATOM 639 C CA . GLY A 1 84 ? -8.439 30.630 -20.407 1.00 40.09 84 GLY A CA 1
ATOM 640 C C . GLY A 1 84 ? -6.960 30.940 -20.496 1.00 40.09 84 GLY A C 1
ATOM 641 O O . GLY A 1 84 ? -6.429 31.420 -19.475 1.00 40.09 84 GLY A O 1
#

Sequence (84 aa):
MDDNTKKEEFSYAYVKLLASVSGFIVTDASRALDNAGIDITIRAPGIIKGIFSPGIDAQVKCTSQDVVKDTFIKYLYQSKIIGG

Radius of gyration: 15.94 Å; chains: 1; bounding box: 35×43×44 Å

Organism: NCBI:txid128403

Secondary structure (DSSP, 8-state):
--HHHHHHHHHHHHHHHHHHHTT-EEEEPPHHHHTTT--EEEE--SEETTEES-EEEE----------S-SS------------

pLDDT: mean 80.84, std 18.12, range [40.09, 96.44]

InterPro domains:
  IPR025375 Domain of unknown function DUF4365 [PF14280] (8-70)

=== Feature glossary ===
Legend for the data blocks above and below:

— What the protein is —

The amino-acid sequence is the protein's primary structure: the linear order of residues from the N-terminus to the C-terminus, written in one-letter code. Everything else here — the 3D coordinates, the secondary structure, the domain annotations — is ultimately a consequence of this string.

Functional annotations link the protein to curated databases. InterPro entries identify conserved domains and families by matching the sequence against member-database signatures (Pfam, PROSITE, CDD, …). Gene Ontology (GO) terms describe molecular function, biological process, and cellular component in a controlled vocabulary. CATH places the structure in a hierarchical fold classification (Class/Architecture/Topology/Homologous-superfamily). The organism is the source species.

— Where its atoms are —

Atomic coordinates in PDBx/mmCIF format — the same representation the Protein Data Bank distributes. Each line of the _atom_site loop places one backbone atom in Cartesian space (units: ångströms, origin: arbitrary).

The six renders are orthographic views along the three Cartesian axes in both directions. Representation (cartoon, sticks, or surface) and color scheme (sequence-rainbow or by-chain) vary across proteins so the training set covers all the common visualization conventions.

— Local backbone conformation —

Eight-state secondary structure (DSSP): H is the canonical α-helix, G the tighter 3₁₀-helix, I the wider π-helix; E/B are β-structure, T and S are turns and bends, and '-' is everything else. DSSP derives these from the pattern of main-chain N–H···O=C hydrogen bonds, not from the sequence.

Three-state secondary structure (P-SEA) collapses the eight DSSP classes into helix (a), strand (b), and coil (c). P-SEA assigns these from Cα geometry alone — distances and angles — without requiring backbone oxygens, so it works on any Cα trace.

φ (phi) and ψ (psi) are the two rotatable backbone dihedrals per residue: φ is the C(i-1)–N–Cα–C torsion, ψ is the N–Cα–C–N(i+1) torsion, both in degrees on (−180°, 180°]. α-helical residues cluster near (−60°, −45°); β-strand residues near (−120°, +130°). A Ramachandran plot is simply a scatter of (φ, ψ) for every residue.

— Global shape and packing —

The geometric summary reports three shape descriptors. Rg (radius of gyration) measures how spread out the Cα atoms are about their centre of mass; compact globular proteins have small Rg, elongated or unfolded ones large. Cα contacts (<8 Å, |i−j|>4) count long-range residue pairs in spatial proximity — high for tightly packed folds, near zero for rods or random coil. The bounding-box extents give the protein's footprint along x, y, z in Å.

SASA measures how much of the protein is reachable by solvent. It is computed by rolling a water-sized probe over the atomic surface and summing the exposed area (Å²). Per-residue SASA distinguishes core (buried, low SASA) from surface (exposed, high SASA) residues; total SASA is a whole-molecule size measure.

Plot images: a contact map (which residues are close in 3D, as an N×N binary image), a Ramachandran scatter (backbone torsion angles, revealing secondary-structure composition at a glance), and — for AlphaFold structures — a PAE heatmap (pairwise prediction confidence).

— Structural neighborhood —

A 3Di character summarizes, for each residue, the relative orientation of the Cα frame of its nearest spatial neighbor. Because it encodes fold topology rather than chemistry, 3Di alignments detect remote structural similarity that sequence alignment misses.

The Foldseek neighbor list gives the closest experimentally determined structures in the PDB, ranked by structural alignment. TM-score near 1 means near-identical fold; near 0.3 means only rough topology match. This is how one finds what a novel AlphaFold prediction most resembles in the solved-structure universe.

— Confidence and disorder —

For AlphaFold models, the B-factor field carries pLDDT — the model's own estimate of local accuracy on a 0–100 scale. Regions with pLDDT<50 should be treated as essentially unmodeled; they often correspond to intrinsically disordered segments.

Crystallographic B-factors measure how much each atom's electron density is smeared out, in Å². They rise in mobile loops and surface residues and fall in the buried interior. In AlphaFold models this column is repurposed to hold pLDDT instead.

Predicted Aligned Error (PAE) is an AlphaFold confidence matrix: entry (i, j) is the expected error in the position of residue j, in ångströms, when the prediction is superimposed on the true structure at residue i. Low PAE within a block of residues means that block is internally rigid and well-predicted; high PAE between two blocks means their relative placement is uncertain even if each block individually is confident.